Protein AF-A0A522FDF5-F1 (afdb_monomer)

Nearest PDB structures (foldseek):
  2buj-assembly1_A  TM=5.495E-01  e=2.117E+00  Homo sapiens
  2vkf-assembly1_A  TM=4.150E-01  e=9.446E-01  Halobacterium salinarum R1
  4b2j-assembly1_A  TM=4.131E-01  e=1.552E+00  Halobacterium salinarum R1
  1mog-assembly1_A  TM=4.218E-01  e=3.269E+00  Halobacterium salinarum
  3onr-assembly1_B  TM=3.231E-01  e=1.138E+00  Mycobacterium tuberculosis

Secondary structure (DSSP, 8-state):
-----PPPPSEEEEEEEESSTTHHHHHHHHHHHHHHTS--SSPEEEEEEEEEE-SSSEEEEEEEE-

Foldseek 3Di:
DDDDDDDDDADWDKQKFFAAPPVRVVVSVVVVCVQVVDDDPWDFPPPDWDWDDDPRGMIITITGTD

pLDDT: mean 96.05, std 3.32, range [83.5, 98.69]

Mean predicted aligned error: 2.93 Å

Solvent-accessible surface area (backbone atoms only — not comparable to full-atom values): 4087 Å² total; per-residue (Å²): 134,90,84,87,82,84,82,78,88,78,51,62,52,74,39,72,30,72,39,61,72,65,58,24,56,54,52,31,52,51,50,54,50,58,58,69,72,47,95,61,95,71,45,78,51,88,77,61,67,51,78,46,70,62,71,83,37,30,38,34,40,37,40,27,37,107

Sequence (66 aa):
GKEGITIPAGNYLVFKKVGAMPQALIAAWTEVWNYFSQEQSYQRAYLCDFESYSGSEEVSVYIGVK

Structure (mmCIF, N/CA/C/O backbone):
data_AF-A0A522FDF5-F1
#
_entry.id   AF-A0A522FDF5-F1
#
loop_
_atom_site.group_PDB
_atom_site.id
_atom_site.type_symbol
_atom_site.label_atom_id
_atom_site.label_alt_id
_atom_site.label_comp_id
_atom_site.label_asym_id
_atom_site.label_entity_id
_atom_site.label_seq_id
_atom_site.pdbx_PDB_ins_code
_atom_site.Cartn_x
_atom_site.Cartn_y
_atom_site.Cartn_z
_atom_site.occupancy
_atom_site.B_iso_or_equiv
_atom_site.auth_seq_id
_atom_site.auth_comp_id
_atom_site.auth_asym_id
_atom_site.auth_atom_id
_atom_site.pdbx_PDB_model_num
ATOM 1 N N . GLY A 1 1 ? 13.196 -22.947 2.945 1.00 83.50 1 GLY A N 1
ATOM 2 C CA . GLY A 1 1 ? 11.976 -23.323 2.200 1.00 83.50 1 GLY A CA 1
ATOM 3 C C . GLY A 1 1 ? 11.224 -22.064 1.830 1.00 83.50 1 GLY A C 1
ATOM 4 O O . GLY A 1 1 ? 11.617 -21.002 2.293 1.00 83.50 1 GLY A O 1
ATOM 5 N N . LYS A 1 2 ? 10.193 -22.153 0.989 1.00 89.00 2 LYS A N 1
ATOM 6 C CA . LYS A 1 2 ? 9.247 -21.041 0.812 1.00 89.00 2 LYS A CA 1
ATOM 7 C C . LYS A 1 2 ? 8.137 -21.196 1.846 1.00 89.00 2 LYS A C 1
ATOM 9 O O . LYS A 1 2 ? 7.687 -22.318 2.064 1.00 89.00 2 LYS A O 1
ATOM 14 N N . GLU A 1 3 ? 7.714 -20.094 2.444 1.00 93.12 3 GLU A N 1
ATOM 15 C CA . GLU A 1 3 ? 6.559 -20.044 3.340 1.00 93.12 3 GLU A CA 1
ATOM 16 C C . GLU A 1 3 ? 5.423 -19.303 2.637 1.00 93.12 3 GLU A C 1
ATOM 18 O O . GLU A 1 3 ? 5.656 -18.340 1.905 1.00 93.12 3 GLU A O 1
ATOM 23 N N . GLY A 1 4 ? 4.201 -19.802 2.804 1.00 93.56 4 GLY A N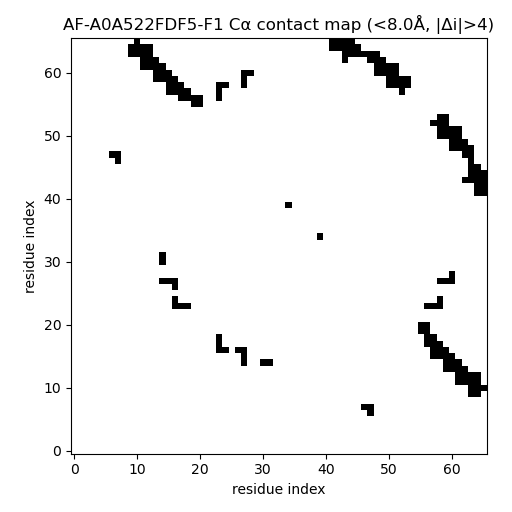 1
ATOM 24 C CA . GLY A 1 4 ? 2.994 -19.169 2.290 1.00 93.56 4 GLY A CA 1
ATOM 25 C C . GLY A 1 4 ? 2.240 -18.486 3.422 1.00 93.56 4 GLY A C 1
ATOM 26 O O . GLY A 1 4 ? 2.130 -19.039 4.513 1.00 93.56 4 GLY A O 1
ATOM 27 N N . ILE A 1 5 ? 1.687 -17.310 3.144 1.00 93.31 5 ILE A N 1
ATOM 28 C CA . ILE A 1 5 ? 0.776 -16.593 4.035 1.00 93.31 5 ILE A CA 1
ATOM 29 C C . ILE A 1 5 ? -0.489 -16.234 3.257 1.00 93.31 5 ILE A C 1
ATOM 31 O O . ILE A 1 5 ? -0.431 -15.924 2.068 1.00 93.31 5 ILE A O 1
ATOM 35 N N . THR A 1 6 ? -1.642 -16.304 3.920 1.00 95.12 6 THR A N 1
ATOM 36 C CA . THR A 1 6 ? -2.909 -15.829 3.352 1.00 95.12 6 THR A CA 1
ATOM 37 C C . THR A 1 6 ? -3.094 -14.368 3.729 1.00 95.12 6 THR A C 1
ATOM 39 O O . THR A 1 6 ? -3.063 -14.035 4.913 1.00 95.12 6 THR A O 1
ATOM 42 N N . ILE A 1 7 ? -3.301 -13.506 2.734 1.00 94.88 7 ILE A N 1
ATOM 43 C CA . ILE A 1 7 ? -3.674 -12.110 2.977 1.00 94.88 7 ILE A CA 1
ATOM 44 C C . ILE A 1 7 ? -5.107 -12.096 3.536 1.00 94.88 7 ILE A C 1
ATOM 46 O O . ILE A 1 7 ? -6.001 -12.661 2.898 1.00 94.88 7 ILE A O 1
ATOM 50 N N . PRO A 1 8 ? -5.353 -11.493 4.712 1.00 93.06 8 PRO A N 1
ATOM 51 C CA . PRO A 1 8 ? -6.686 -11.449 5.301 1.00 93.06 8 PRO A CA 1
ATOM 52 C C . PRO A 1 8 ? -7.693 -10.718 4.406 1.00 93.06 8 PRO A C 1
ATOM 54 O O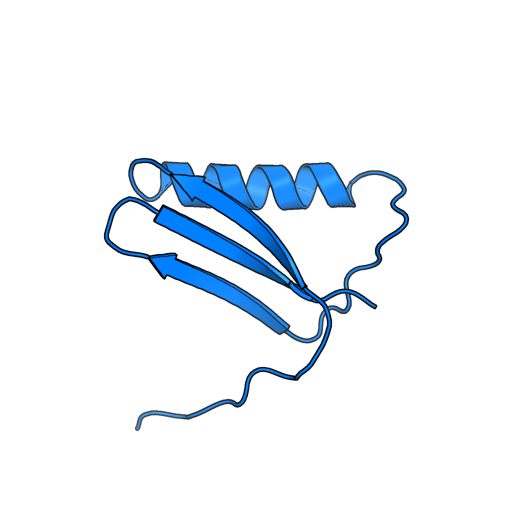 . PRO A 1 8 ? -7.396 -9.659 3.848 1.00 93.06 8 PRO A O 1
ATOM 57 N N . ALA A 1 9 ? -8.909 -11.255 4.307 1.00 96.00 9 ALA A N 1
ATOM 58 C CA . ALA A 1 9 ? -10.017 -10.538 3.687 1.00 96.00 9 ALA A CA 1
ATOM 59 C C . ALA A 1 9 ? -10.366 -9.291 4.516 1.00 96.00 9 ALA A C 1
ATOM 61 O O . ALA A 1 9 ? -10.360 -9.333 5.746 1.00 96.00 9 ALA A O 1
ATOM 62 N N . GLY A 1 10 ? -10.681 -8.189 3.843 1.00 95.50 10 GLY A N 1
ATOM 63 C CA . GLY A 1 10 ? -10.985 -6.921 4.495 1.00 95.50 10 GLY A CA 1
ATOM 64 C C . GLY A 1 10 ? -11.026 -5.767 3.504 1.00 95.50 10 GLY A C 1
ATOM 65 O O . GLY A 1 10 ? -10.849 -5.961 2.299 1.00 95.50 10 GLY A O 1
ATOM 66 N N . ASN A 1 11 ? -11.259 -4.567 4.028 1.00 97.50 11 ASN A N 1
ATOM 67 C CA . ASN A 1 11 ? -11.204 -3.340 3.249 1.00 97.50 11 ASN A CA 1
ATOM 68 C C . ASN A 1 11 ? -9.777 -2.792 3.235 1.00 97.50 11 ASN A C 1
ATOM 70 O O . ASN A 1 11 ? -9.082 -2.798 4.253 1.00 97.50 11 ASN A O 1
ATOM 74 N N . TYR A 1 12 ? -9.367 -2.282 2.079 1.00 98.06 12 TYR A N 1
ATOM 75 C CA . TYR A 1 12 ? -8.050 -1.698 1.876 1.00 98.06 12 TYR A CA 1
ATOM 76 C C . TYR A 1 12 ? -8.196 -0.347 1.186 1.00 98.06 12 TYR A C 1
ATOM 78 O O . TYR A 1 12 ? -8.906 -0.231 0.185 1.00 98.06 12 TYR A O 1
ATOM 86 N N . LEU A 1 13 ? -7.491 0.662 1.691 1.00 97.81 13 LEU A N 1
ATOM 87 C CA . LEU A 1 13 ? -7.216 1.868 0.918 1.00 97.81 13 LEU A CA 1
ATOM 88 C C . LEU A 1 13 ? -6.015 1.599 0.014 1.00 97.81 13 LEU A C 1
ATOM 90 O O . LEU A 1 13 ? -5.021 1.020 0.454 1.00 97.81 13 LEU A O 1
ATOM 94 N N . VAL A 1 14 ? -6.115 2.004 -1.252 1.00 98.25 14 VAL A N 1
ATOM 95 C CA . VAL A 1 14 ? -5.109 1.704 -2.277 1.00 98.25 14 VAL A CA 1
ATOM 96 C C . VAL A 1 14 ? -4.455 2.994 -2.751 1.00 98.25 14 VAL A C 1
ATOM 98 O O . VAL A 1 14 ? -5.115 3.854 -3.331 1.00 98.25 14 VAL A O 1
ATOM 101 N N . PHE A 1 15 ? -3.145 3.102 -2.541 1.00 98.38 15 PHE A N 1
ATOM 102 C CA . PHE A 1 15 ? -2.331 4.243 -2.953 1.00 98.38 15 PHE A CA 1
ATOM 103 C C . PHE A 1 15 ? -1.462 3.828 -4.140 1.00 98.38 15 PHE A C 1
ATOM 105 O O . PHE A 1 15 ? -0.474 3.108 -3.982 1.00 98.38 15 PHE A O 1
ATOM 112 N N . LYS A 1 16 ? -1.857 4.245 -5.346 1.00 98.50 16 LYS A N 1
ATOM 113 C CA . LYS A 1 16 ? -1.196 3.865 -6.601 1.00 98.50 16 LYS A CA 1
ATOM 114 C C . LYS A 1 16 ? -0.242 4.956 -7.086 1.00 98.50 16 LYS A C 1
ATOM 116 O O . LYS A 1 16 ? -0.610 6.130 -7.140 1.00 98.50 16 LYS A O 1
ATOM 121 N N . LYS A 1 17 ? 0.960 4.558 -7.513 1.00 98.44 17 LYS A N 1
ATOM 122 C CA . LYS A 1 17 ? 1.939 5.422 -8.187 1.00 98.44 17 LYS A CA 1
ATOM 123 C C . LYS A 1 17 ? 2.500 4.753 -9.432 1.00 98.44 17 LYS A C 1
ATOM 125 O O . LYS A 1 17 ? 2.707 3.543 -9.462 1.00 98.44 17 LYS A O 1
ATOM 130 N N . VAL A 1 18 ? 2.765 5.583 -10.437 1.00 98.25 18 VAL A N 1
ATOM 131 C CA . VAL A 1 18 ? 3.441 5.202 -11.678 1.00 98.25 18 VAL A CA 1
ATOM 132 C C . VAL A 1 18 ? 4.704 6.050 -11.813 1.00 98.25 18 VAL A C 1
ATOM 134 O O . VAL A 1 18 ? 4.657 7.262 -11.595 1.00 98.25 18 VAL A O 1
ATOM 137 N N . GLY A 1 19 ? 5.826 5.419 -12.132 1.00 97.56 19 GLY A N 1
ATOM 138 C CA . GLY A 1 19 ? 7.129 6.043 -12.312 1.00 97.56 19 GLY A CA 1
ATOM 139 C C . GLY A 1 19 ? 8.283 5.095 -11.988 1.00 97.56 19 GLY A C 1
ATOM 140 O O . GLY A 1 19 ? 8.088 3.948 -11.587 1.00 97.56 19 GLY A O 1
ATOM 141 N N . ALA A 1 20 ? 9.505 5.602 -12.132 1.00 97.69 20 ALA A N 1
ATOM 142 C CA . ALA A 1 20 ? 10.712 4.835 -11.852 1.00 97.69 20 ALA A CA 1
ATOM 143 C C . ALA A 1 20 ? 10.766 4.364 -10.387 1.00 97.69 20 ALA A C 1
ATOM 145 O O . ALA A 1 20 ? 10.490 5.127 -9.454 1.00 97.69 20 ALA A O 1
ATOM 146 N N . MET A 1 21 ? 11.163 3.108 -10.186 1.00 97.38 21 MET A N 1
ATOM 147 C CA . MET A 1 21 ? 11.467 2.576 -8.859 1.00 97.38 21 MET A CA 1
ATOM 148 C C . MET A 1 21 ? 12.895 2.965 -8.441 1.00 97.38 21 MET A C 1
ATOM 150 O O . MET A 1 21 ? 13.801 2.903 -9.274 1.00 97.38 21 MET A O 1
ATOM 154 N N . PRO A 1 22 ? 13.129 3.325 -7.162 1.00 96.94 22 PRO A N 1
ATOM 155 C CA . PRO A 1 22 ? 12.185 3.280 -6.038 1.00 96.94 22 PRO A CA 1
ATOM 156 C C . PRO A 1 22 ? 11.374 4.573 -5.814 1.00 96.94 22 PRO A C 1
ATOM 158 O O . PRO A 1 22 ? 10.615 4.648 -4.850 1.00 96.94 22 PRO A O 1
ATOM 161 N N . GLN A 1 23 ? 11.510 5.606 -6.653 1.00 98.38 23 GLN A N 1
ATOM 162 C CA . GLN A 1 23 ? 10.869 6.910 -6.422 1.00 98.38 23 GLN A CA 1
ATOM 163 C C . GLN A 1 23 ? 9.338 6.819 -6.372 1.00 98.38 23 GLN A C 1
ATOM 165 O O . GLN A 1 23 ? 8.728 7.439 -5.502 1.00 98.38 23 GLN A O 1
ATOM 170 N N . ALA A 1 24 ? 8.719 6.020 -7.246 1.00 98.31 24 ALA A N 1
ATOM 171 C CA . ALA A 1 24 ? 7.273 5.796 -7.217 1.00 98.31 24 ALA A CA 1
ATOM 172 C C . ALA A 1 24 ? 6.809 5.152 -5.897 1.00 98.31 24 ALA A C 1
ATOM 174 O O . ALA A 1 24 ? 5.807 5.581 -5.325 1.00 98.31 24 ALA A O 1
ATOM 175 N N . LEU A 1 25 ? 7.567 4.185 -5.369 1.00 98.50 25 LEU A N 1
ATOM 176 C CA . LEU A 1 25 ? 7.280 3.552 -4.079 1.00 98.50 25 LEU A CA 1
ATOM 177 C C . LEU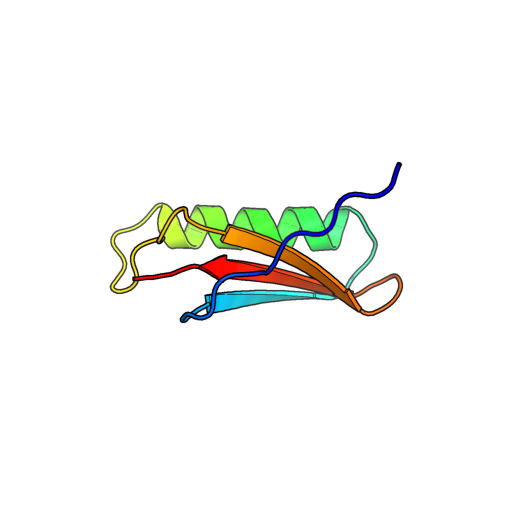 A 1 25 ? 7.409 4.537 -2.912 1.00 98.50 25 LEU A C 1
ATOM 179 O O . LEU A 1 25 ? 6.518 4.618 -2.067 1.00 98.50 25 LEU A O 1
ATOM 183 N N . ILE A 1 26 ? 8.488 5.323 -2.885 1.00 98.56 26 ILE A N 1
ATOM 184 C CA . ILE A 1 26 ? 8.705 6.351 -1.857 1.00 98.56 26 ILE A CA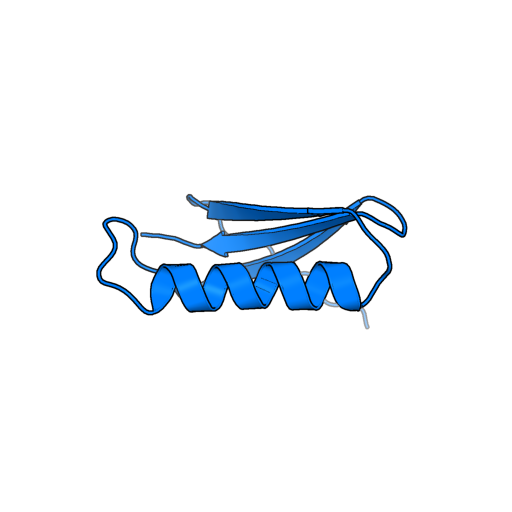 1
ATOM 185 C C . ILE A 1 26 ? 7.561 7.371 -1.877 1.00 98.56 26 ILE A C 1
ATOM 187 O O . ILE A 1 26 ? 7.042 7.744 -0.824 1.00 98.56 26 ILE A O 1
ATOM 191 N N . ALA A 1 27 ? 7.129 7.796 -3.067 1.00 98.62 27 ALA A N 1
ATOM 192 C CA . ALA A 1 27 ? 6.003 8.709 -3.219 1.00 98.62 27 ALA A CA 1
ATOM 193 C C . ALA A 1 27 ? 4.685 8.099 -2.711 1.00 98.62 27 ALA A C 1
ATOM 195 O O . ALA A 1 27 ? 3.898 8.810 -2.088 1.00 98.62 27 ALA A O 1
ATOM 196 N N . ALA A 1 28 ? 4.449 6.801 -2.935 1.00 98.69 28 ALA A N 1
ATOM 197 C CA . ALA A 1 28 ? 3.256 6.113 -2.443 1.00 98.69 28 ALA A CA 1
ATOM 198 C C . ALA A 1 28 ? 3.223 6.079 -0.907 1.00 98.69 28 ALA A C 1
ATOM 200 O O . ALA A 1 28 ? 2.232 6.481 -0.302 1.00 98.69 28 ALA A O 1
ATOM 201 N N . TRP A 1 29 ? 4.326 5.693 -0.259 1.00 98.62 29 TRP A N 1
ATOM 202 C CA . TRP A 1 29 ? 4.411 5.678 1.206 1.00 98.62 29 TRP A CA 1
ATOM 203 C C . TRP A 1 29 ? 4.369 7.072 1.833 1.00 98.62 29 TRP A C 1
ATOM 205 O O . TRP A 1 29 ? 3.758 7.250 2.885 1.00 98.62 29 TRP A O 1
ATOM 215 N N . THR A 1 30 ? 4.954 8.073 1.171 1.00 98.62 30 THR A N 1
ATOM 216 C CA . THR A 1 30 ? 4.845 9.475 1.603 1.00 98.62 30 THR A CA 1
ATOM 217 C C . THR A 1 30 ? 3.381 9.918 1.626 1.00 98.62 30 THR A C 1
ATOM 219 O O . THR A 1 30 ? 2.946 10.566 2.575 1.00 98.62 30 THR A O 1
ATOM 222 N N . GLU A 1 31 ? 2.593 9.536 0.618 1.00 98.19 31 GLU A N 1
ATOM 223 C CA . GLU A 1 31 ? 1.158 9.824 0.580 1.00 98.19 31 GLU A CA 1
ATOM 224 C C . GLU A 1 31 ? 0.390 9.093 1.688 1.00 98.19 31 GLU A C 1
ATOM 226 O O . GLU A 1 31 ? -0.419 9.723 2.366 1.00 98.19 31 GLU A O 1
ATOM 231 N N . VAL A 1 32 ? 0.695 7.813 1.938 1.00 98.12 32 VAL A N 1
ATOM 232 C CA . VAL A 1 32 ? 0.122 7.050 3.063 1.00 98.12 32 VAL A CA 1
ATOM 233 C C . VAL A 1 32 ? 0.382 7.763 4.393 1.00 98.12 32 VAL A C 1
ATOM 235 O O . VAL A 1 32 ? -0.541 7.962 5.182 1.00 98.12 32 VAL A O 1
ATOM 238 N N . TRP A 1 33 ? 1.627 8.166 4.661 1.00 97.56 33 TRP A N 1
ATOM 239 C CA . TRP A 1 33 ? 1.979 8.849 5.908 1.00 97.56 33 TRP A CA 1
ATOM 240 C C . TRP A 1 33 ? 1.277 10.193 6.041 1.00 97.56 33 TRP A C 1
ATOM 242 O O . TRP A 1 33 ? 0.702 10.470 7.090 1.00 97.56 33 TRP A O 1
ATOM 252 N N . ASN A 1 34 ? 1.264 10.997 4.977 1.00 96.88 34 ASN A N 1
ATOM 253 C CA . ASN A 1 34 ? 0.569 12.279 4.984 1.00 96.88 34 ASN A CA 1
ATOM 254 C C . ASN A 1 34 ? -0.930 12.094 5.247 1.00 96.88 34 ASN A C 1
ATOM 256 O O . ASN A 1 34 ? -1.486 12.803 6.085 1.00 96.88 34 ASN A O 1
ATOM 260 N N . TYR A 1 35 ? -1.561 11.105 4.608 1.00 95.94 35 TYR A N 1
ATOM 261 C CA . TYR A 1 35 ? -2.974 10.786 4.798 1.00 95.94 35 TYR A CA 1
ATOM 262 C C . TYR A 1 35 ? -3.298 10.464 6.265 1.00 95.94 35 TYR A C 1
ATOM 264 O O . TYR A 1 35 ? -4.166 11.099 6.862 1.00 95.94 35 TYR A O 1
ATOM 272 N N . PHE A 1 36 ? -2.556 9.540 6.882 1.00 96.00 36 PHE A N 1
ATOM 273 C CA . PHE A 1 36 ? -2.803 9.107 8.265 1.00 96.00 36 PHE A CA 1
ATOM 274 C C . PHE A 1 36 ? -2.183 10.014 9.342 1.00 96.00 36 PHE A C 1
ATOM 276 O O . PHE A 1 36 ? -2.382 9.759 10.528 1.00 96.00 36 PHE A O 1
ATOM 283 N N . SER A 1 37 ? -1.443 11.062 8.964 1.00 95.00 37 SER A N 1
ATOM 284 C CA . SER A 1 37 ? -0.921 12.067 9.908 1.00 95.00 37 SER A CA 1
ATOM 285 C C . SER A 1 37 ? -1.982 13.060 10.398 1.00 95.00 37 SER A C 1
ATOM 287 O O . SER A 1 37 ? -1.743 13.802 11.349 1.00 95.00 37 SER A O 1
ATOM 289 N N . GLN A 1 38 ? -3.149 13.078 9.7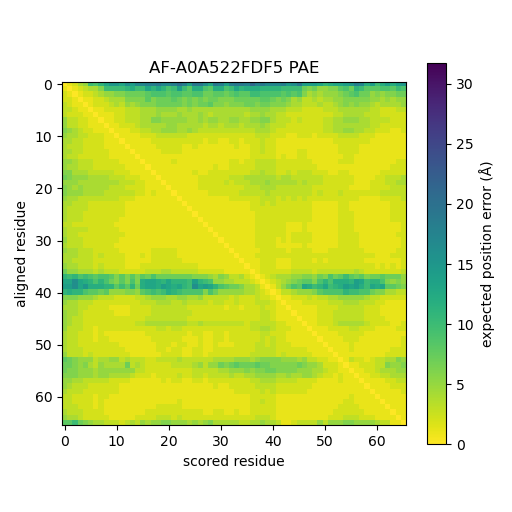51 1.00 91.50 38 GLN A N 1
ATOM 290 C CA . GLN A 1 38 ? -4.291 13.926 10.086 1.00 91.50 38 GLN A CA 1
ATOM 291 C C . GLN A 1 38 ? -5.434 13.080 10.665 1.00 91.50 38 GLN A C 1
ATOM 293 O O . GLN A 1 38 ? -5.423 11.853 10.571 1.00 91.50 38 GLN A O 1
ATOM 298 N N . GLU A 1 39 ? -6.441 13.726 11.254 1.00 85.56 39 GLU A N 1
ATOM 299 C CA . GLU A 1 39 ? -7.669 13.036 11.654 1.00 85.56 39 GLU A CA 1
ATOM 300 C C . GLU A 1 39 ? -8.412 12.543 10.401 1.00 85.56 39 GLU A C 1
ATOM 302 O O . GLU A 1 39 ? -8.719 13.328 9.506 1.00 85.56 39 GLU A O 1
ATOM 307 N N . GLN A 1 40 ? -8.669 11.234 10.321 1.00 84.88 40 GLN A N 1
ATOM 308 C CA . GLN A 1 40 ? -9.291 10.592 9.160 1.00 84.88 40 GLN A CA 1
ATOM 309 C C . GLN A 1 40 ? -10.493 9.741 9.562 1.00 84.88 40 GLN A C 1
ATOM 311 O O . GLN A 1 40 ? -10.528 9.148 10.640 1.00 84.88 40 GLN A O 1
ATOM 316 N N . SER A 1 41 ? -11.452 9.616 8.641 1.00 88.88 41 SER A N 1
ATOM 317 C CA . SER A 1 41 ? -12.608 8.725 8.804 1.00 88.88 41 SER A CA 1
ATOM 318 C C . SER A 1 41 ? -12.222 7.243 8.776 1.00 88.88 41 SER A C 1
ATOM 320 O O . SER A 1 41 ? -12.872 6.432 9.430 1.00 88.88 41 SER A O 1
ATOM 322 N N . TYR A 1 42 ? -11.160 6.886 8.047 1.00 94.00 42 TYR A N 1
ATOM 323 C CA . TYR A 1 42 ? -10.650 5.517 7.981 1.00 94.00 42 TYR A CA 1
ATOM 324 C C . TYR A 1 42 ? -9.489 5.326 8.957 1.00 94.00 42 TYR A C 1
ATOM 326 O O . TYR A 1 42 ? -8.510 6.070 8.933 1.00 94.00 42 TYR A O 1
ATOM 334 N N . GLN A 1 43 ? -9.571 4.288 9.791 1.00 95.06 43 GLN A N 1
ATOM 335 C CA . GLN A 1 43 ? -8.506 3.913 10.722 1.00 95.06 43 GLN A CA 1
ATOM 336 C C . GLN A 1 43 ? -7.728 2.717 10.185 1.00 95.06 43 GLN A C 1
ATOM 338 O O . GLN A 1 43 ? -8.331 1.732 9.762 1.00 95.06 43 GLN A O 1
ATOM 343 N N . ARG A 1 44 ? -6.394 2.759 10.273 1.00 96.31 44 ARG A N 1
ATOM 344 C CA . ARG A 1 44 ? -5.553 1.603 9.931 1.00 96.31 44 ARG A CA 1
ATOM 345 C C . ARG A 1 44 ? -5.901 0.402 1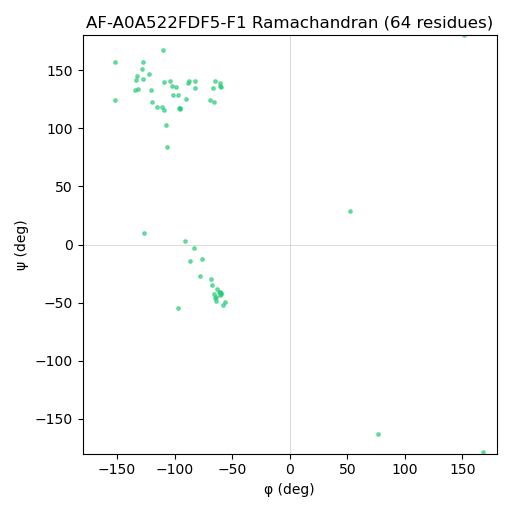0.810 1.00 96.31 44 ARG A C 1
ATOM 347 O O . ARG A 1 44 ? -6.044 0.527 12.030 1.00 96.31 44 ARG A O 1
ATOM 354 N N . ALA A 1 45 ? -6.000 -0.761 10.178 1.00 96.94 45 ALA A N 1
ATOM 355 C CA . ALA A 1 45 ? -6.234 -2.033 10.847 1.00 96.94 45 ALA A CA 1
ATOM 356 C C . ALA A 1 45 ? -4.959 -2.584 11.501 1.00 96.94 45 ALA A C 1
ATOM 358 O O . ALA A 1 45 ? -5.059 -3.324 12.475 1.00 96.94 45 ALA A O 1
ATOM 359 N N . TYR A 1 46 ? -3.776 -2.230 10.975 1.00 95.81 46 TYR A N 1
ATOM 360 C CA . TYR A 1 46 ? -2.473 -2.769 11.401 1.00 95.81 46 TYR A CA 1
ATOM 361 C C . TYR A 1 46 ? -2.412 -4.311 11.403 1.00 95.81 46 TYR A C 1
ATOM 363 O O . TYR A 1 46 ? -1.682 -4.912 12.185 1.00 95.81 46 TYR A O 1
ATOM 371 N N . LEU A 1 47 ? -3.194 -4.947 10.523 1.00 95.81 47 LEU A N 1
ATOM 372 C CA . LEU A 1 47 ? -3.266 -6.401 10.376 1.00 95.81 47 LEU A CA 1
ATOM 373 C C . LEU A 1 47 ? -2.368 -6.885 9.232 1.00 95.81 47 LEU A C 1
ATOM 375 O O . LEU A 1 47 ? -1.520 -7.751 9.420 1.00 95.81 47 LEU A O 1
ATOM 379 N N . CYS A 1 48 ? -2.572 -6.329 8.040 1.00 96.19 48 CYS A N 1
ATOM 380 C CA . CYS A 1 48 ? -1.794 -6.634 6.851 1.00 96.19 48 CYS A CA 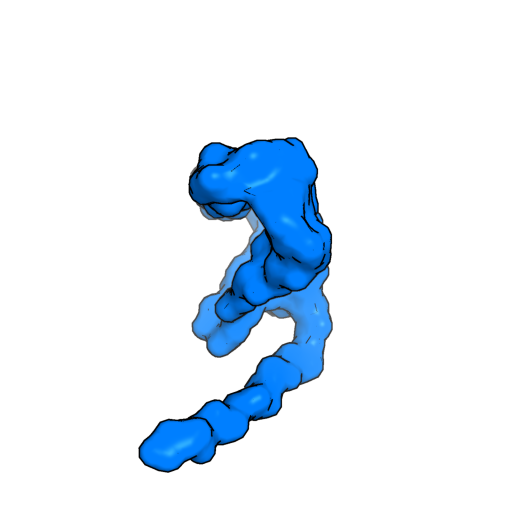1
ATOM 381 C C . CYS A 1 48 ? -1.806 -5.411 5.938 1.00 96.19 48 CYS A C 1
ATOM 383 O O . CYS A 1 48 ? -2.876 -4.939 5.559 1.00 96.19 48 CYS A O 1
ATOM 385 N N . ASP A 1 49 ? -0.616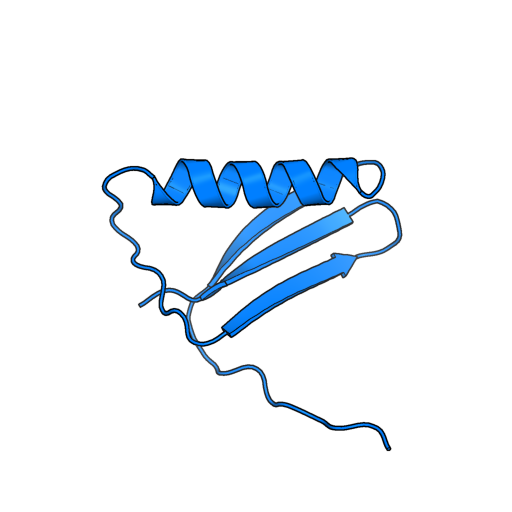 -4.934 5.595 1.00 98.00 49 ASP A N 1
ATOM 386 C CA . ASP A 1 49 ? -0.384 -3.971 4.528 1.00 98.00 49 ASP A CA 1
ATOM 387 C C . ASP A 1 49 ? 0.598 -4.618 3.549 1.00 98.00 49 ASP A C 1
ATOM 389 O O . ASP A 1 49 ? 1.464 -5.396 3.966 1.00 98.00 49 ASP A O 1
ATOM 393 N N . PHE A 1 50 ? 0.473 -4.331 2.256 1.00 97.81 50 PHE A N 1
ATOM 394 C CA .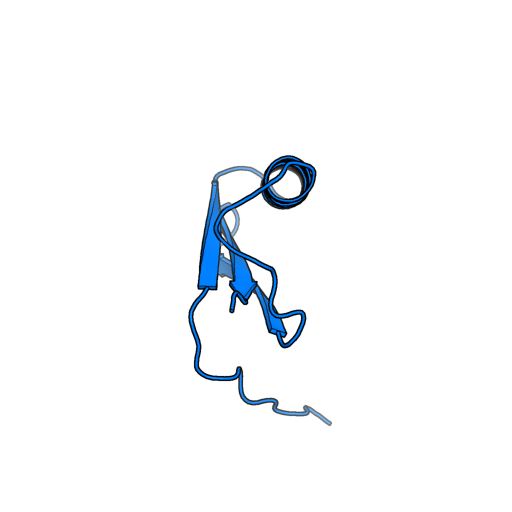 PHE A 1 50 ? 1.365 -4.914 1.256 1.00 97.81 50 PHE A CA 1
ATOM 395 C C . PHE A 1 50 ? 1.538 -4.025 0.028 1.00 97.81 50 PHE A C 1
ATOM 397 O O . PHE A 1 50 ? 0.698 -3.189 -0.307 1.00 97.81 50 PHE A O 1
ATOM 404 N N . GLU A 1 51 ? 2.649 -4.239 -0.665 1.00 98.19 51 GLU A N 1
ATOM 405 C CA . GLU A 1 51 ? 2.980 -3.593 -1.928 1.00 98.19 51 GLU A CA 1
ATOM 406 C C . GLU A 1 51 ? 2.697 -4.576 -3.065 1.00 98.19 51 GLU A C 1
ATOM 408 O O . GLU A 1 51 ? 3.164 -5.715 -3.048 1.00 98.19 51 GLU A O 1
ATOM 413 N N . SER A 1 52 ? 1.936 -4.140 -4.065 1.00 97.81 52 SER A N 1
ATOM 414 C CA . SER A 1 52 ? 1.727 -4.884 -5.303 1.00 97.81 52 SER A CA 1
ATOM 415 C C . SER A 1 52 ? 2.413 -4.156 -6.447 1.00 97.81 52 SER A C 1
ATOM 417 O O . SER A 1 52 ? 2.052 -3.025 -6.778 1.00 97.81 52 SER A O 1
ATOM 419 N N . TYR A 1 53 ? 3.381 -4.822 -7.066 1.00 97.38 53 TYR A N 1
ATOM 420 C CA . TYR A 1 53 ? 4.149 -4.296 -8.188 1.00 97.38 53 TYR A CA 1
ATOM 421 C C . TYR A 1 53 ? 3.543 -4.791 -9.501 1.00 97.38 53 TYR A C 1
ATOM 423 O O . TYR A 1 53 ? 3.495 -5.995 -9.754 1.00 97.38 53 TYR A O 1
ATOM 431 N N . SER A 1 54 ? 3.066 -3.863 -10.330 1.00 94.88 54 SER A N 1
ATOM 432 C CA . SER A 1 54 ? 2.460 -4.160 -11.631 1.00 94.88 54 SER A CA 1
ATOM 433 C C . SER A 1 54 ? 3.435 -3.764 -12.740 1.00 94.88 54 SER A C 1
ATOM 435 O O . SER A 1 54 ? 3.405 -2.659 -13.270 1.00 94.88 54 SER A O 1
ATOM 437 N N . GLY A 1 55 ? 4.370 -4.657 -13.064 1.00 94.50 55 GLY A N 1
ATOM 438 C CA . GLY A 1 55 ? 5.486 -4.330 -13.956 1.00 94.50 55 GLY A CA 1
ATOM 439 C C . GLY A 1 55 ? 6.579 -3.506 -13.264 1.00 94.50 55 GLY A C 1
ATOM 440 O O . GLY A 1 55 ? 6.675 -3.483 -12.039 1.00 94.50 55 GLY A O 1
ATOM 441 N N . SER A 1 56 ? 7.448 -2.867 -14.052 1.00 94.81 56 SER A N 1
ATOM 442 C CA . SER A 1 56 ? 8.654 -2.188 -13.545 1.00 94.81 56 SER A CA 1
ATOM 443 C C . SER A 1 56 ? 8.439 -0.741 -13.097 1.00 94.81 56 SER A C 1
ATOM 445 O O . SER A 1 56 ? 9.314 -0.180 -12.441 1.00 94.81 56 SER A O 1
ATOM 447 N N . GLU A 1 57 ? 7.309 -0.131 -13.458 1.00 96.94 57 GLU A N 1
ATOM 448 C CA . GLU A 1 57 ? 7.053 1.302 -13.254 1.00 96.94 57 GLU A CA 1
ATOM 449 C C . GLU A 1 57 ? 5.743 1.585 -12.516 1.00 96.94 57 GLU A C 1
ATOM 451 O O . GLU A 1 57 ? 5.316 2.728 -12.445 1.00 96.94 57 GLU A O 1
ATOM 456 N N . GLU A 1 58 ? 5.072 0.580 -11.960 1.00 98.25 58 GLU A N 1
ATOM 457 C CA . GLU A 1 58 ? 3.824 0.791 -11.229 1.00 98.25 58 GLU A CA 1
ATOM 458 C C . GLU A 1 58 ? 3.830 0.022 -9.912 1.00 98.25 58 GLU A C 1
ATOM 460 O O . GLU A 1 58 ? 4.146 -1.169 -9.859 1.00 98.25 58 GLU A O 1
ATOM 465 N N . VAL A 1 59 ? 3.432 0.713 -8.845 1.00 98.56 59 VAL A N 1
ATOM 466 C CA . VAL A 1 59 ? 3.217 0.125 -7.524 1.00 98.56 59 VAL A CA 1
ATOM 467 C C . VAL A 1 59 ? 1.898 0.601 -6.937 1.00 98.56 59 VAL A C 1
ATOM 469 O O . VAL A 1 59 ? 1.509 1.762 -7.079 1.00 98.56 59 VAL A O 1
ATOM 472 N N . SER A 1 60 ? 1.212 -0.313 -6.262 1.00 98.69 60 SER A N 1
ATOM 473 C CA . SER A 1 60 ? 0.050 -0.025 -5.427 1.00 98.69 60 SER A CA 1
ATOM 474 C C . SER A 1 60 ? 0.343 -0.461 -3.997 1.00 98.69 60 SER A C 1
ATOM 476 O O . SER A 1 60 ? 0.658 -1.627 -3.765 1.00 98.69 60 SER A O 1
ATOM 478 N N . VAL A 1 61 ? 0.244 0.466 -3.044 1.00 98.69 61 VAL A N 1
ATOM 479 C CA . VAL A 1 61 ? 0.350 0.172 -1.609 1.00 98.69 61 VAL A CA 1
ATOM 480 C C . VAL A 1 61 ? -1.060 -0.016 -1.056 1.00 98.69 61 VAL A C 1
ATOM 482 O O . VAL A 1 61 ? -1.875 0.907 -1.095 1.00 98.69 61 VAL A O 1
ATOM 485 N N . TYR A 1 62 ? -1.346 -1.221 -0.571 1.00 98.56 62 TYR A N 1
ATOM 486 C CA . TYR A 1 62 ? -2.613 -1.594 0.048 1.00 98.56 62 TYR A CA 1
ATOM 487 C C . TYR A 1 62 ? -2.481 -1.440 1.558 1.00 98.56 62 TYR A C 1
ATOM 489 O O . TYR A 1 62 ? -1.677 -2.134 2.180 1.00 98.56 62 TYR A O 1
ATOM 497 N N . ILE A 1 63 ? -3.278 -0.542 2.137 1.00 98.44 63 ILE A N 1
ATOM 498 C CA . ILE A 1 63 ? -3.326 -0.306 3.580 1.00 98.44 63 ILE A CA 1
ATOM 499 C C . ILE A 1 63 ? -4.643 -0.843 4.128 1.00 98.44 63 ILE A C 1
ATOM 501 O O . ILE A 1 63 ? -5.709 -0.339 3.766 1.00 98.44 63 ILE A O 1
ATOM 505 N N . GLY A 1 64 ? -4.577 -1.852 4.994 1.00 98.00 64 GLY A N 1
ATOM 506 C CA . GLY A 1 64 ? -5.757 -2.429 5.631 1.00 98.00 64 GLY A CA 1
ATOM 507 C C . GLY A 1 64 ? -6.423 -1.426 6.572 1.00 98.00 64 GLY A C 1
ATOM 508 O O . GLY A 1 64 ? -5.747 -0.769 7.372 1.00 98.00 64 GLY A O 1
ATOM 509 N N . VAL A 1 65 ? -7.751 -1.314 6.509 1.00 97.06 65 VAL A N 1
ATOM 510 C CA . VAL A 1 65 ? -8.546 -0.392 7.341 1.00 97.06 65 VAL A CA 1
ATOM 511 C C . VAL A 1 65 ? -9.684 -1.105 8.077 1.00 97.06 65 VAL A C 1
ATOM 513 O O . VAL A 1 65 ? -10.089 -2.200 7.683 1.00 97.06 65 VAL A O 1
ATOM 516 N N . LYS A 1 66 ? -10.144 -0.502 9.181 1.00 94.06 66 LYS A N 1
ATOM 517 C CA . LYS A 1 66 ? -11.267 -0.986 10.004 1.00 94.06 66 LYS A CA 1
ATOM 518 C C . LYS A 1 66 ? -12.625 -0.681 9.378 1.00 94.06 66 LYS A C 1
ATOM 520 O O . LYS A 1 66 ? -12.743 0.386 8.736 1.00 94.06 66 LYS A O 1
#

Radius of gyration: 12.97 Å; Cα contacts (8 Å, |Δi|>4): 94; chains: 1; bounding box: 25×37×26 Å